Protein AF-A0A970L7I7-F1 (afdb_monomer_lite)

pLDDT: mean 80.82, std 13.02, range [44.62, 97.06]

Structure (mmCIF, N/CA/C/O backbone):
data_AF-A0A970L7I7-F1
#
_entry.id   AF-A0A970L7I7-F1
#
loop_
_atom_site.group_PDB
_atom_site.id
_atom_site.type_symbol
_atom_site.label_atom_id
_atom_site.label_alt_id
_atom_site.label_comp_id
_atom_site.label_asym_id
_atom_site.label_entity_id
_atom_site.label_seq_id
_atom_site.pdbx_PDB_ins_code
_atom_site.Cartn_x
_atom_site.Cartn_y
_atom_site.Cartn_z
_atom_site.occupancy
_atom_site.B_iso_or_equiv
_atom_site.auth_seq_id
_atom_site.auth_comp_id
_atom_site.auth_asym_id
_atom_site.auth_atom_id
_atom_site.pdbx_PDB_model_num
ATOM 1 N N . MET A 1 1 ? -18.885 9.207 -5.706 1.00 48.78 1 MET A N 1
ATOM 2 C CA . MET A 1 1 ? -17.898 10.133 -5.115 1.00 48.78 1 MET A CA 1
ATOM 3 C C . MET A 1 1 ? -16.700 10.122 -6.053 1.00 48.78 1 MET A C 1
ATOM 5 O O . MET A 1 1 ? -16.003 9.121 -6.080 1.00 48.78 1 MET A O 1
ATOM 9 N N . ASN A 1 2 ? -16.534 11.146 -6.893 1.00 53.34 2 ASN A N 1
ATOM 10 C CA . ASN A 1 2 ? -15.484 11.184 -7.921 1.00 53.34 2 ASN A CA 1
ATOM 11 C C . ASN A 1 2 ? -14.520 12.321 -7.572 1.00 53.34 2 ASN A C 1
ATOM 13 O O . ASN A 1 2 ? -14.654 13.426 -8.085 1.00 53.34 2 ASN A O 1
ATOM 17 N N . ALA A 1 3 ? -13.620 12.067 -6.622 1.00 80.88 3 ALA A N 1
ATOM 18 C CA . ALA A 1 3 ? -12.581 13.017 -6.242 1.00 80.88 3 ALA A CA 1
ATOM 19 C C . ALA A 1 3 ? -11.300 12.690 -7.015 1.00 80.88 3 ALA A C 1
ATOM 21 O O . ALA A 1 3 ? -10.780 11.575 -6.903 1.00 80.88 3 ALA A O 1
ATOM 22 N N . VAL A 1 4 ? -10.825 13.660 -7.795 1.00 85.56 4 VAL A N 1
ATOM 23 C CA . VAL A 1 4 ? -9.430 13.727 -8.237 1.00 85.56 4 VAL A CA 1
ATOM 24 C C . VAL A 1 4 ? -8.662 14.483 -7.159 1.00 85.56 4 VAL A C 1
ATOM 26 O O . VAL A 1 4 ? -9.127 15.519 -6.686 1.00 85.56 4 VAL A O 1
ATOM 29 N N . ILE A 1 5 ? -7.530 13.934 -6.738 1.00 86.38 5 ILE A N 1
ATOM 30 C CA . ILE A 1 5 ? -6.690 14.471 -5.671 1.00 86.38 5 ILE A CA 1
ATOM 31 C C . ILE A 1 5 ? -5.288 14.665 -6.236 1.00 86.38 5 ILE A C 1
ATOM 33 O O . ILE A 1 5 ? -4.671 13.706 -6.703 1.00 86.38 5 ILE A O 1
ATOM 37 N N . HIS A 1 6 ? -4.806 15.901 -6.153 1.00 84.50 6 HIS A N 1
ATOM 38 C CA . HIS A 1 6 ? -3.416 16.253 -6.408 1.00 84.50 6 HIS A CA 1
ATOM 39 C C . HIS A 1 6 ? -2.529 15.780 -5.248 1.00 84.50 6 HIS A C 1
ATOM 41 O O . HIS A 1 6 ? -2.885 15.929 -4.075 1.00 84.50 6 HIS A O 1
ATOM 47 N N . ILE A 1 7 ? -1.376 15.216 -5.585 1.00 76.94 7 ILE A N 1
ATOM 48 C CA . ILE A 1 7 ? -0.336 14.757 -4.675 1.00 76.94 7 ILE A CA 1
ATOM 49 C C . ILE A 1 7 ? 0.911 15.586 -4.969 1.00 76.94 7 ILE A C 1
ATOM 51 O O . ILE A 1 7 ? 1.558 15.406 -5.998 1.00 76.94 7 ILE A O 1
ATOM 55 N N . ASN A 1 8 ? 1.254 16.461 -4.028 1.00 78.19 8 ASN A N 1
ATOM 56 C CA . ASN A 1 8 ? 2.504 17.205 -4.064 1.00 78.19 8 ASN A CA 1
ATOM 57 C C . ASN A 1 8 ? 3.651 16.272 -3.663 1.00 78.19 8 ASN A C 1
ATOM 59 O O . ASN A 1 8 ? 3.701 15.790 -2.524 1.00 78.19 8 ASN A O 1
ATOM 63 N N . ILE A 1 9 ? 4.556 16.018 -4.599 1.00 71.56 9 ILE A N 1
ATOM 64 C CA . ILE A 1 9 ? 5.765 15.233 -4.383 1.00 71.56 9 ILE A CA 1
ATOM 65 C C . ILE A 1 9 ? 6.921 16.115 -4.836 1.00 71.56 9 ILE A C 1
ATOM 67 O O . ILE A 1 9 ? 6.997 16.444 -6.017 1.00 71.56 9 ILE A O 1
ATOM 71 N N . PRO A 1 10 ? 7.857 16.478 -3.941 1.00 68.00 10 PRO A N 1
ATOM 72 C CA . PRO A 1 10 ? 8.964 17.356 -4.295 1.00 68.00 10 PRO A CA 1
ATOM 73 C C . PRO A 1 10 ? 9.704 16.895 -5.562 1.00 68.00 10 PRO A C 1
ATOM 75 O O . PRO A 1 10 ? 10.455 15.920 -5.539 1.00 68.00 10 PRO A O 1
ATOM 78 N N . GLY A 1 11 ? 9.491 17.623 -6.661 1.00 64.81 11 GLY A N 1
ATOM 79 C CA . GLY A 1 11 ? 10.114 17.376 -7.962 1.00 64.81 11 GLY A CA 1
ATOM 80 C C . GLY A 1 11 ? 9.400 16.382 -8.888 1.00 64.81 11 GLY A C 1
ATOM 81 O O . GLY A 1 11 ? 9.915 16.167 -9.983 1.00 64.81 11 GLY A O 1
ATOM 82 N N . ASP A 1 12 ? 8.267 15.786 -8.495 1.00 67.50 12 ASP A N 1
ATOM 83 C CA . ASP A 1 12 ? 7.551 14.792 -9.316 1.00 67.50 12 ASP A CA 1
ATOM 84 C C . ASP A 1 12 ? 6.056 14.644 -8.930 1.00 67.50 12 ASP A C 1
ATOM 86 O O . ASP A 1 12 ? 5.596 13.566 -8.547 1.00 67.50 12 ASP A O 1
ATOM 90 N N . ASP A 1 13 ? 5.308 15.754 -8.970 1.00 77.00 13 ASP A N 1
ATOM 91 C CA . ASP A 1 13 ? 3.880 15.816 -8.617 1.00 77.00 13 ASP A CA 1
ATOM 92 C C . ASP A 1 13 ? 3.013 14.839 -9.433 1.00 77.00 13 ASP A C 1
ATOM 94 O O . ASP A 1 13 ? 3.315 14.485 -10.579 1.00 77.00 13 ASP A O 1
ATOM 98 N N . GLY A 1 14 ? 1.882 14.420 -8.862 1.00 80.69 14 GLY A N 1
ATOM 99 C CA . GLY A 1 14 ? 0.944 13.558 -9.571 1.00 80.69 14 GLY A CA 1
ATOM 100 C C . GLY A 1 14 ? -0.487 13.644 -9.078 1.00 80.69 14 GLY A C 1
ATOM 101 O O . GLY A 1 14 ? -0.791 14.175 -8.019 1.00 80.69 14 GLY A O 1
ATOM 102 N N . SER A 1 15 ? -1.387 13.038 -9.842 1.00 86.69 15 SER A N 1
ATOM 103 C CA . SER A 1 15 ? -2.812 13.009 -9.529 1.00 86.69 15 SER A CA 1
ATOM 104 C C . SER A 1 15 ? -3.307 11.578 -9.337 1.00 86.69 15 SER A C 1
ATOM 106 O O . SER A 1 15 ? -2.907 10.651 -10.049 1.00 86.69 15 SER A O 1
ATOM 108 N N . VAL A 1 16 ? -4.233 11.389 -8.397 1.00 88.69 16 VAL A N 1
ATOM 109 C CA . VAL A 1 16 ? -4.976 10.134 -8.221 1.00 88.69 16 VAL A CA 1
ATOM 110 C C . VAL A 1 16 ? -6.476 10.368 -8.261 1.00 88.69 16 VAL A C 1
ATOM 112 O O . VAL A 1 16 ? -6.973 11.426 -7.889 1.00 88.69 16 VAL A O 1
ATOM 115 N N . ILE A 1 17 ? -7.217 9.341 -8.659 1.00 91.38 17 ILE A N 1
ATOM 116 C CA . ILE A 1 17 ? -8.675 9.295 -8.546 1.00 91.38 17 ILE A CA 1
ATOM 117 C C . ILE A 1 17 ? -9.100 8.164 -7.614 1.00 91.38 17 ILE A C 1
ATOM 119 O O . ILE A 1 17 ? -8.490 7.089 -7.606 1.00 91.38 17 ILE A O 1
ATOM 123 N N . VAL A 1 18 ? -10.187 8.366 -6.866 1.00 92.94 18 VAL A N 1
ATOM 124 C CA . VAL A 1 18 ? -10.888 7.262 -6.192 1.00 92.94 18 VAL A CA 1
ATOM 125 C C . VAL A 1 18 ? -11.599 6.413 -7.248 1.00 92.94 18 VAL A C 1
ATOM 127 O O . VAL A 1 18 ? -12.734 6.669 -7.633 1.00 92.94 18 VAL A O 1
ATOM 130 N N . SER A 1 19 ? -10.895 5.399 -7.734 1.00 92.94 19 SER A N 1
ATOM 131 C CA . SER A 1 19 ? -11.356 4.468 -8.773 1.00 92.94 19 SER A CA 1
ATOM 132 C C . SER A 1 19 ? -12.299 3.374 -8.269 1.00 92.94 19 SER A C 1
ATOM 134 O O . SER A 1 19 ? -12.961 2.712 -9.061 1.00 92.94 19 SER A O 1
ATOM 136 N N . GLY A 1 20 ? -12.365 3.163 -6.955 1.00 93.00 20 GLY A N 1
ATOM 137 C CA . GLY A 1 20 ? -13.221 2.150 -6.359 1.00 93.00 20 GLY A CA 1
ATOM 138 C C . GLY A 1 20 ? -13.336 2.332 -4.857 1.00 93.00 20 GLY A C 1
ATOM 139 O O . GLY A 1 20 ? -12.448 2.890 -4.215 1.00 93.00 20 GLY A O 1
ATOM 140 N N . HIS A 1 21 ? -14.444 1.872 -4.296 1.00 93.69 21 HIS A N 1
ATOM 141 C CA . HIS A 1 21 ? -14.650 1.830 -2.858 1.00 93.69 21 HIS A CA 1
ATOM 142 C C . HIS A 1 21 ? -15.682 0.761 -2.514 1.00 93.69 21 HIS A C 1
ATOM 144 O O . HIS A 1 21 ? -16.526 0.404 -3.334 1.00 93.69 21 HIS A O 1
ATOM 150 N N . GLN A 1 22 ? -15.621 0.275 -1.284 1.00 94.62 22 GLN A N 1
ATOM 151 C CA . GLN A 1 22 ? -16.647 -0.573 -0.699 1.00 94.62 22 GLN A CA 1
ATOM 152 C C . GLN A 1 22 ? -16.878 -0.111 0.728 1.00 94.62 22 GLN A C 1
ATOM 154 O O . GLN A 1 22 ? -15.923 0.184 1.448 1.00 94.62 22 GLN A O 1
ATOM 159 N N . PHE A 1 23 ? -18.140 -0.105 1.136 1.00 94.19 23 PHE A N 1
ATOM 160 C CA . PHE A 1 23 ? -18.526 0.155 2.509 1.00 94.19 23 PHE A CA 1
ATOM 161 C C . PHE A 1 23 ? -19.414 -0.977 3.011 1.00 94.19 23 PHE A C 1
ATOM 163 O O . PHE A 1 23 ? -20.417 -1.316 2.385 1.00 94.19 23 PHE A O 1
ATOM 170 N N . SER A 1 24 ? -19.038 -1.573 4.136 1.00 94.06 24 SER A N 1
ATOM 171 C CA . SER A 1 24 ? -19.870 -2.530 4.861 1.00 94.06 24 SER A CA 1
ATOM 172 C C . SER A 1 24 ? -19.592 -2.425 6.362 1.00 94.06 24 SER A C 1
ATOM 174 O O . SER A 1 24 ? -18.521 -1.944 6.739 1.00 94.06 24 SER A O 1
ATOM 176 N N . PRO A 1 25 ? -20.496 -2.911 7.234 1.00 91.62 25 PRO A N 1
ATOM 177 C CA . PRO A 1 25 ? -20.306 -2.821 8.684 1.00 91.62 25 PRO A CA 1
ATOM 178 C C . PRO A 1 25 ? -19.005 -3.453 9.202 1.00 91.62 25 PRO A C 1
ATOM 180 O O . PRO A 1 25 ? -18.480 -3.017 10.223 1.00 91.62 25 PRO A O 1
ATOM 183 N N . ASN A 1 26 ? -18.482 -4.469 8.505 1.00 94.06 26 ASN A N 1
ATOM 184 C CA . ASN A 1 26 ? -17.305 -5.226 8.943 1.00 94.06 26 ASN A CA 1
ATOM 185 C C . ASN A 1 26 ? -16.060 -4.994 8.078 1.00 94.06 26 ASN A C 1
ATOM 187 O O . ASN A 1 26 ? -14.965 -5.384 8.476 1.00 94.06 26 ASN A O 1
ATOM 191 N N . ALA A 1 27 ? -16.203 -4.385 6.901 1.00 96.50 27 ALA A N 1
ATOM 192 C CA . ALA A 1 27 ? -15.087 -4.143 5.997 1.00 96.50 27 ALA A CA 1
ATOM 193 C C . ALA A 1 27 ? -15.361 -2.957 5.070 1.00 96.50 27 ALA A C 1
ATOM 195 O O . ALA A 1 27 ? -16.358 -2.941 4.342 1.00 96.50 27 ALA A O 1
ATOM 196 N N . SER A 1 28 ? -14.426 -2.015 5.037 1.00 97.06 28 SER A N 1
ATOM 197 C CA . SER A 1 28 ? -14.485 -0.845 4.163 1.00 97.06 28 SER A CA 1
ATOM 198 C C . SER A 1 28 ? -13.136 -0.616 3.502 1.00 97.06 28 SER A C 1
ATOM 200 O O . SER A 1 28 ? -12.094 -0.894 4.098 1.00 97.06 28 SER A O 1
ATOM 202 N N . HIS A 1 29 ? -13.137 -0.147 2.257 1.00 96.31 29 HIS A N 1
ATOM 203 C CA . HIS A 1 29 ? -11.903 0.194 1.558 1.00 96.31 29 HIS A CA 1
ATOM 204 C C . HIS A 1 29 ? -12.105 1.230 0.452 1.00 96.31 29 HIS A C 1
ATOM 206 O O . HIS A 1 29 ? -13.204 1.382 -0.079 1.00 96.31 29 HIS A O 1
ATOM 212 N N . TRP A 1 30 ? -11.001 1.863 0.057 1.00 94.88 30 TRP A N 1
ATOM 213 C CA . TRP A 1 30 ? -10.888 2.793 -1.066 1.00 94.88 30 TRP A CA 1
ATOM 214 C C . TRP A 1 30 ? -9.712 2.395 -1.945 1.00 94.88 30 TRP A C 1
ATOM 216 O O . TRP A 1 30 ? -8.688 1.947 -1.435 1.00 94.88 30 TRP A O 1
ATOM 226 N N . ILE A 1 31 ? -9.860 2.556 -3.257 1.00 94.12 31 ILE A N 1
ATOM 227 C CA . ILE A 1 31 ? -8.818 2.303 -4.249 1.00 94.12 31 ILE A CA 1
ATOM 228 C C . ILE A 1 31 ? -8.503 3.610 -4.961 1.00 94.12 31 ILE A C 1
ATOM 230 O O . ILE A 1 31 ? -9.332 4.143 -5.704 1.00 94.12 31 ILE A O 1
ATOM 234 N N . PHE A 1 32 ? -7.279 4.081 -4.768 1.00 91.81 32 PHE A N 1
ATOM 235 C CA . PHE A 1 32 ? -6.715 5.226 -5.461 1.00 91.81 32 PHE A CA 1
ATOM 236 C C . PHE A 1 32 ? -5.920 4.735 -6.666 1.00 91.81 32 PHE A C 1
ATOM 238 O O . PHE A 1 32 ? -5.082 3.840 -6.540 1.00 91.81 32 PHE A O 1
ATOM 245 N N . THR A 1 33 ? -6.195 5.315 -7.828 1.00 90.75 33 THR A N 1
ATOM 246 C CA . THR A 1 33 ? -5.500 5.014 -9.082 1.00 90.75 33 THR A CA 1
ATOM 247 C C . THR A 1 33 ? -4.793 6.260 -9.564 1.00 90.75 33 THR A C 1
ATOM 249 O O . THR A 1 33 ? -5.422 7.311 -9.650 1.00 90.75 33 THR A O 1
ATOM 252 N N . THR A 1 34 ? -3.506 6.142 -9.882 1.00 87.25 34 THR A N 1
ATOM 253 C CA . THR A 1 34 ? -2.751 7.224 -10.528 1.00 87.25 34 THR A CA 1
ATOM 254 C C . THR A 1 34 ? -3.352 7.538 -11.891 1.00 87.25 34 THR A C 1
ATOM 256 O O . THR A 1 34 ? -3.544 6.626 -12.696 1.00 87.25 34 THR A O 1
ATOM 259 N N . ILE A 1 35 ? -3.619 8.811 -12.157 1.00 85.75 35 ILE A N 1
ATOM 260 C CA . ILE A 1 35 ? -4.058 9.294 -13.465 1.00 85.75 35 ILE A CA 1
ATOM 261 C C . ILE A 1 35 ? -2.987 10.203 -14.051 1.00 85.75 35 ILE A C 1
ATOM 263 O O . ILE A 1 35 ? -2.279 10.897 -13.326 1.00 85.75 35 ILE A O 1
ATOM 267 N N . GLN A 1 36 ? -2.887 10.201 -15.374 1.00 79.69 36 GLN A N 1
ATOM 268 C CA . GLN A 1 36 ? -2.077 11.170 -16.091 1.00 79.69 36 GLN A CA 1
ATOM 269 C C . GLN A 1 36 ? -2.971 12.342 -16.481 1.00 79.69 36 GLN A C 1
ATOM 271 O O . GLN A 1 36 ? -4.015 12.144 -17.106 1.00 79.69 36 GLN A O 1
ATOM 276 N N . VAL A 1 37 ? -2.570 13.553 -16.114 1.00 75.25 37 VAL A N 1
ATOM 277 C CA . VAL A 1 37 ? -3.230 14.773 -16.585 1.00 75.25 37 VAL A CA 1
ATOM 278 C C . VAL A 1 37 ? -2.502 15.286 -17.840 1.00 75.25 37 VAL A C 1
ATOM 280 O O . VAL A 1 37 ? -1.353 14.910 -18.080 1.00 75.25 37 VAL A O 1
ATOM 283 N N . PRO A 1 38 ? -3.141 16.107 -18.691 1.00 69.19 38 PRO A N 1
ATOM 284 C CA . PRO A 1 38 ? -2.620 16.428 -20.024 1.00 69.19 38 PRO A CA 1
ATOM 285 C C . PRO A 1 38 ? -1.413 17.390 -20.051 1.00 69.19 38 PRO A C 1
ATOM 287 O O . PRO A 1 38 ? -1.037 17.853 -21.128 1.00 69.19 38 PRO A O 1
ATOM 290 N N . PHE A 1 39 ? -0.785 17.702 -18.913 1.00 62.31 39 PHE A N 1
ATOM 291 C CA . PHE A 1 39 ? 0.392 18.569 -18.877 1.00 62.31 39 PHE A CA 1
ATOM 292 C C . PHE A 1 39 ? 1.661 17.777 -19.228 1.00 62.31 39 PHE A C 1
ATOM 294 O O . PHE A 1 39 ? 2.100 16.884 -18.511 1.00 62.3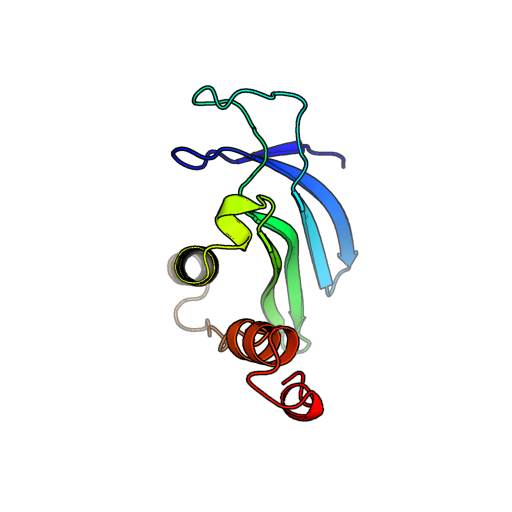1 39 PHE A O 1
ATOM 301 N N . ILE A 1 40 ? 2.231 18.103 -20.391 1.00 54.56 40 ILE A N 1
ATOM 302 C CA . ILE A 1 40 ? 3.388 17.424 -21.002 1.00 54.56 40 ILE A CA 1
ATOM 303 C C . ILE A 1 40 ? 4.739 17.936 -20.475 1.00 54.56 40 ILE A C 1
ATOM 305 O O . ILE A 1 40 ? 5.761 17.283 -20.673 1.00 54.56 40 ILE A O 1
ATOM 309 N N . VAL A 1 41 ? 4.761 19.086 -19.796 1.00 56.34 41 VAL A N 1
ATOM 310 C CA . VAL A 1 41 ? 5.992 19.719 -19.310 1.00 56.34 41 VAL A CA 1
ATOM 311 C C . VAL A 1 41 ? 5.939 19.785 -17.791 1.00 56.34 41 VAL A C 1
ATOM 313 O O . VAL A 1 41 ? 5.020 20.388 -17.241 1.00 56.34 41 VAL A O 1
ATOM 316 N N . ALA A 1 42 ? 6.919 19.168 -17.127 1.00 53.75 42 ALA A N 1
ATOM 317 C CA . ALA A 1 42 ? 7.097 19.225 -15.681 1.00 53.75 42 ALA A CA 1
ATOM 318 C C . ALA A 1 42 ? 7.488 20.652 -15.260 1.00 53.75 42 ALA A C 1
ATOM 320 O O . ALA A 1 42 ? 8.657 20.969 -15.050 1.00 53.75 42 ALA A O 1
ATOM 321 N N . THR A 1 43 ? 6.515 21.554 -15.196 1.00 55.09 43 THR A N 1
ATOM 322 C CA . THR A 1 43 ? 6.647 22.771 -14.398 1.00 55.09 43 THR A CA 1
ATOM 323 C C . THR A 1 43 ? 6.453 22.379 -12.940 1.00 55.09 43 THR A C 1
ATOM 325 O O . THR A 1 43 ? 5.563 21.589 -12.637 1.00 55.09 43 THR A O 1
ATOM 328 N N . THR A 1 44 ? 7.263 22.910 -12.029 1.00 54.62 44 THR A N 1
ATOM 329 C CA . THR A 1 44 ? 7.052 22.748 -10.583 1.00 54.62 44 THR A CA 1
ATOM 330 C C . THR A 1 44 ? 5.604 23.101 -10.224 1.00 54.62 44 THR A C 1
ATOM 332 O O . THR A 1 44 ? 5.157 24.206 -10.532 1.00 54.62 44 THR A O 1
ATOM 335 N N . GLY A 1 45 ? 4.864 22.173 -9.608 1.00 58.03 45 GLY A N 1
ATOM 336 C CA . GLY A 1 45 ? 3.439 22.342 -9.305 1.00 58.03 45 GLY A CA 1
ATOM 337 C C . GLY A 1 45 ? 2.464 21.817 -10.369 1.00 58.03 45 GLY A C 1
ATOM 338 O O . GLY A 1 45 ? 1.258 21.987 -10.198 1.00 58.03 45 GLY A O 1
ATOM 339 N N . ALA A 1 46 ? 2.940 21.232 -11.476 1.00 63.56 46 ALA A N 1
ATOM 340 C CA . ALA A 1 46 ? 2.087 20.568 -12.461 1.00 63.56 46 ALA A CA 1
ATOM 341 C C . ALA A 1 46 ? 2.183 19.047 -12.339 1.00 63.56 46 ALA A C 1
ATOM 343 O O . ALA A 1 46 ? 3.274 18.479 -12.351 1.00 63.56 46 ALA A O 1
ATOM 344 N N . ASP A 1 47 ? 1.022 18.396 -12.315 1.00 68.31 47 ASP A N 1
ATOM 345 C CA . ASP A 1 47 ? 0.919 16.943 -12.375 1.00 68.31 47 ASP A CA 1
ATOM 346 C C . ASP A 1 47 ? 1.382 16.469 -13.763 1.00 68.31 47 ASP A C 1
ATOM 348 O O . ASP A 1 47 ? 0.742 16.734 -14.780 1.00 68.31 47 ASP A O 1
ATOM 352 N N . GLY A 1 48 ? 2.537 15.816 -13.824 1.00 66.69 48 GLY A N 1
ATOM 353 C CA . GLY A 1 48 ? 3.085 15.235 -15.048 1.00 66.69 48 GLY A CA 1
ATOM 354 C C . GLY A 1 48 ? 2.843 13.724 -15.127 1.00 66.69 48 GLY A C 1
ATOM 355 O O . GLY A 1 48 ? 2.034 13.159 -14.382 1.00 66.69 48 GLY A O 1
ATOM 356 N N . PRO A 1 49 ? 3.551 13.015 -16.023 1.00 66.12 49 PRO A N 1
ATOM 357 C CA . PRO A 1 49 ? 3.647 11.561 -15.973 1.00 66.12 49 PRO A CA 1
ATOM 358 C C . PRO A 1 49 ? 4.367 11.123 -14.687 1.00 66.12 49 PRO A C 1
ATOM 360 O O . PRO A 1 49 ? 5.589 11.198 -14.596 1.00 66.12 49 PRO A O 1
ATOM 363 N N . HIS A 1 50 ? 3.604 10.650 -13.702 1.00 67.31 50 HIS A N 1
ATOM 364 C CA . HIS A 1 50 ? 4.151 10.216 -12.418 1.00 67.31 50 HIS A CA 1
ATOM 365 C C . HIS A 1 50 ? 5.121 9.022 -12.595 1.00 67.31 50 HIS A C 1
ATOM 367 O O . HIS A 1 50 ? 4.828 8.094 -13.359 1.00 67.31 50 HIS A O 1
ATOM 373 N N . PRO A 1 51 ? 6.252 8.973 -11.865 1.00 61.97 51 PRO A N 1
ATOM 374 C CA . PRO A 1 51 ? 7.323 7.992 -12.057 1.00 61.97 51 PRO A CA 1
ATOM 375 C C . PRO A 1 51 ? 6.876 6.571 -11.729 1.00 61.97 51 PRO A C 1
ATOM 377 O O . PRO A 1 51 ? 7.411 5.611 -12.286 1.00 61.97 51 PRO A O 1
ATOM 380 N N . VAL A 1 52 ? 5.891 6.444 -10.832 1.00 69.69 52 VAL A N 1
ATOM 381 C CA . VAL A 1 52 ? 5.319 5.172 -10.390 1.00 69.69 52 VAL A CA 1
ATOM 382 C C . VAL A 1 52 ? 3.793 5.195 -10.461 1.00 69.69 52 VAL A C 1
ATOM 384 O O . VAL A 1 52 ? 3.142 5.874 -9.667 1.00 69.69 52 VAL A O 1
ATOM 387 N N . SER A 1 53 ? 3.198 4.420 -11.356 1.00 78.44 53 SER A N 1
ATOM 388 C CA . SER A 1 53 ? 1.750 4.251 -11.456 1.00 78.44 53 SER A CA 1
ATOM 389 C C . SER A 1 53 ? 1.244 2.981 -10.798 1.00 78.44 53 SER A C 1
ATOM 391 O O . SER A 1 53 ? 1.996 2.053 -10.505 1.00 78.44 53 SER A O 1
ATOM 393 N N . GLY A 1 54 ? -0.064 2.940 -10.560 1.00 84.06 54 GLY A N 1
ATOM 394 C CA . GLY A 1 54 ? -0.732 1.740 -10.090 1.00 84.06 54 GLY A CA 1
ATOM 395 C C . GLY A 1 54 ? -1.987 2.007 -9.277 1.00 84.06 54 GLY A C 1
ATOM 396 O O . GLY A 1 54 ? -2.530 3.115 -9.251 1.00 84.06 54 GLY A O 1
ATOM 397 N N . HIS A 1 55 ? -2.433 0.947 -8.608 1.00 89.94 55 HIS A N 1
ATOM 398 C CA . HIS A 1 55 ? -3.637 0.933 -7.787 1.00 89.94 55 HIS A CA 1
ATOM 399 C C . HIS A 1 55 ? -3.255 0.702 -6.333 1.00 89.94 55 HIS A C 1
ATOM 401 O O . HIS A 1 55 ? -2.581 -0.277 -6.007 1.00 89.94 55 HIS A O 1
ATOM 407 N N . ARG A 1 56 ? -3.716 1.590 -5.456 1.00 91.38 56 ARG A N 1
ATOM 408 C CA . ARG A 1 56 ? -3.434 1.562 -4.022 1.00 91.38 56 ARG A CA 1
ATOM 409 C C . ARG A 1 56 ? -4.740 1.466 -3.253 1.00 91.38 56 ARG A C 1
ATOM 411 O O . ARG A 1 56 ? -5.574 2.363 -3.315 1.00 91.38 56 ARG A O 1
ATOM 418 N N . LYS A 1 57 ? -4.926 0.351 -2.554 1.00 94.12 57 LYS A N 1
ATOM 419 C CA . LYS A 1 57 ? -6.061 0.072 -1.682 1.00 94.12 57 LYS A CA 1
ATOM 420 C C . LYS A 1 57 ? -5.707 0.418 -0.241 1.00 94.12 57 LYS A C 1
ATOM 422 O O . LYS A 1 57 ? -4.719 -0.084 0.287 1.00 94.12 57 LYS A O 1
ATOM 427 N N . PHE A 1 58 ? -6.568 1.200 0.392 1.00 94.69 58 PHE A N 1
ATOM 428 C CA . PHE A 1 58 ? -6.552 1.483 1.824 1.00 94.69 58 PHE A CA 1
ATOM 429 C C . PHE A 1 58 ? -7.820 0.891 2.415 1.00 94.69 58 PHE A C 1
ATOM 431 O O . PHE A 1 58 ? -8.905 1.141 1.886 1.00 94.69 58 PHE A O 1
ATOM 438 N N . GLY A 1 59 ? -7.701 0.084 3.463 1.00 95.56 59 GLY A N 1
ATOM 439 C CA . GLY A 1 59 ? -8.849 -0.620 4.011 1.00 95.56 59 GLY A CA 1
ATOM 440 C C . GLY A 1 59 ? -8.815 -0.807 5.515 1.00 95.56 59 GLY A C 1
ATOM 441 O O . GLY A 1 59 ? -7.782 -0.693 6.169 1.00 95.56 59 GLY A O 1
ATOM 442 N N . LEU A 1 60 ? -9.999 -1.104 6.035 1.00 95.50 60 LEU A N 1
ATOM 443 C CA . LEU A 1 60 ? -10.299 -1.340 7.435 1.00 95.50 60 LEU A CA 1
ATOM 444 C C . LEU A 1 60 ? -11.183 -2.584 7.531 1.00 95.50 60 LEU A C 1
ATOM 446 O O . LEU A 1 60 ? -12.178 -2.691 6.811 1.00 95.50 60 LEU A O 1
ATOM 450 N N . ILE A 1 61 ? -10.838 -3.498 8.430 1.00 96.94 61 ILE A N 1
ATOM 451 C CA . ILE A 1 61 ? -11.626 -4.684 8.772 1.00 96.94 61 ILE A CA 1
ATOM 452 C C . ILE A 1 61 ? -11.924 -4.633 10.264 1.00 96.94 61 ILE A C 1
ATOM 454 O O . ILE A 1 61 ? -11.020 -4.402 11.065 1.00 96.94 61 ILE A O 1
ATOM 458 N N . ARG A 1 62 ? -13.182 -4.858 10.639 1.00 95.56 62 ARG A N 1
ATOM 459 C CA . ARG A 1 62 ? -13.583 -5.092 12.025 1.00 95.56 62 ARG A CA 1
ATOM 460 C C . ARG A 1 62 ? -13.569 -6.593 12.280 1.00 95.56 62 ARG A C 1
ATOM 462 O O . ARG A 1 62 ? -14.317 -7.341 11.654 1.00 95.56 62 ARG A O 1
ATOM 469 N N . ASN A 1 63 ? -12.714 -7.025 13.192 1.00 95.00 63 ASN A N 1
ATOM 470 C CA . ASN A 1 63 ? -12.562 -8.426 13.548 1.00 95.00 63 ASN A CA 1
ATOM 471 C C . ASN A 1 63 ? -13.662 -8.854 14.529 1.00 95.00 63 ASN A C 1
ATOM 473 O O . ASN A 1 63 ? -14.224 -8.040 15.265 1.00 95.00 63 ASN A O 1
ATOM 477 N N . SER A 1 64 ? -13.950 -10.154 14.576 1.00 94.75 64 SER A N 1
ATOM 478 C CA . SER A 1 64 ? -14.986 -10.724 15.450 1.00 94.75 64 SER A CA 1
ATOM 479 C C . SER A 1 64 ? -14.718 -10.500 16.943 1.00 94.75 64 SER A C 1
ATOM 481 O O . SER A 1 64 ? -15.658 -10.381 17.721 1.00 94.75 64 SER A O 1
ATOM 483 N N . ASN A 1 65 ? -13.448 -10.383 17.340 1.00 91.88 65 ASN A N 1
ATOM 484 C CA . ASN A 1 65 ? -13.028 -10.070 18.709 1.00 91.88 65 ASN A CA 1
ATOM 485 C C . ASN A 1 65 ? -13.113 -8.569 19.062 1.00 91.88 65 ASN A C 1
ATOM 487 O O . ASN A 1 65 ? -12.615 -8.159 20.107 1.00 91.88 65 ASN A O 1
ATOM 491 N N . GLY A 1 66 ? -13.686 -7.738 18.186 1.00 89.00 66 GLY A N 1
ATOM 492 C CA . GLY A 1 66 ? -13.830 -6.297 18.394 1.00 89.00 66 GLY A CA 1
ATOM 493 C C . GLY A 1 66 ? -12.593 -5.462 18.046 1.00 89.00 66 GLY A C 1
ATOM 494 O O . GLY A 1 66 ? -12.687 -4.237 18.070 1.00 89.00 66 GLY A O 1
ATOM 495 N N . SER A 1 67 ? -11.466 -6.088 17.688 1.00 90.62 67 SER A N 1
ATOM 496 C CA . SER A 1 67 ? -10.285 -5.379 17.175 1.00 90.62 67 SER A CA 1
ATOM 497 C C . SER A 1 67 ? -10.488 -4.904 15.733 1.00 90.62 67 SER A C 1
ATOM 499 O O . SER A 1 67 ? -11.409 -5.340 15.038 1.00 90.62 67 SER A O 1
ATOM 501 N N . TYR A 1 68 ? -9.600 -4.028 15.265 1.00 91.81 68 TYR A N 1
ATOM 502 C CA . TYR A 1 68 ? -9.593 -3.552 13.886 1.00 91.81 68 TYR A CA 1
ATOM 503 C C . TYR A 1 68 ? -8.268 -3.877 13.203 1.00 91.81 68 TYR A C 1
ATOM 505 O O . TYR A 1 68 ? -7.201 -3.743 13.798 1.00 91.81 68 TYR A O 1
ATOM 513 N N . THR A 1 69 ? -8.337 -4.245 11.928 1.00 93.88 69 THR A N 1
ATOM 514 C CA . THR A 1 69 ? -7.177 -4.362 11.046 1.00 93.88 69 THR A CA 1
ATOM 515 C C . THR A 1 69 ? -7.234 -3.248 10.017 1.00 93.88 69 THR A C 1
ATOM 517 O O . THR A 1 69 ? -8.127 -3.224 9.170 1.00 93.88 69 THR A O 1
ATOM 520 N N . ILE A 1 70 ? -6.270 -2.332 10.083 1.00 94.00 70 ILE A N 1
ATOM 521 C CA . ILE A 1 70 ? -6.053 -1.316 9.054 1.00 94.00 70 ILE A CA 1
ATOM 522 C C . ILE A 1 70 ? -4.951 -1.831 8.143 1.00 94.00 70 ILE A C 1
ATOM 524 O O . ILE A 1 70 ? -3.921 -2.301 8.622 1.00 94.00 70 ILE A O 1
ATOM 528 N N . TYR A 1 71 ? -5.173 -1.781 6.836 1.00 93.75 71 TYR A N 1
ATOM 529 C CA . TYR A 1 71 ? -4.221 -2.311 5.875 1.00 93.75 71 TYR A CA 1
ATOM 530 C C . TYR A 1 71 ? -4.093 -1.416 4.656 1.00 93.75 71 TYR A C 1
ATOM 532 O O . TYR A 1 71 ? -5.033 -0.740 4.224 1.00 93.75 71 TYR A O 1
ATOM 540 N N . THR A 1 72 ? -2.913 -1.488 4.061 1.00 93.62 72 THR A N 1
ATOM 541 C CA . THR A 1 72 ? -2.652 -0.984 2.727 1.00 93.62 72 THR A CA 1
ATOM 542 C C . THR A 1 72 ? -2.244 -2.132 1.820 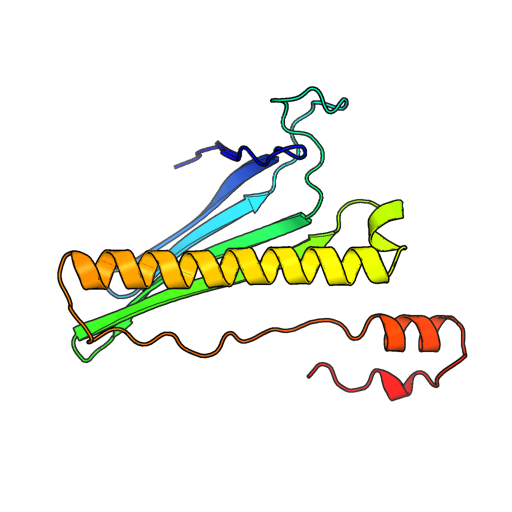1.00 93.62 72 THR A C 1
ATOM 544 O O . THR A 1 72 ? -1.633 -3.111 2.245 1.00 93.62 72 THR A O 1
ATOM 547 N N . ARG A 1 73 ? -2.623 -2.040 0.550 1.00 92.56 73 ARG A N 1
ATOM 548 C CA . ARG A 1 73 ? -2.185 -2.964 -0.494 1.00 92.56 73 ARG A CA 1
ATOM 549 C C . ARG A 1 73 ? -2.008 -2.178 -1.775 1.00 92.56 73 ARG A C 1
ATOM 551 O O . ARG A 1 73 ? -2.902 -1.429 -2.150 1.00 92.56 73 ARG A O 1
ATOM 558 N N . GLY A 1 74 ? -0.909 -2.382 -2.479 1.00 88.88 74 GLY A N 1
ATOM 559 C CA . GLY A 1 74 ? -0.676 -1.700 -3.742 1.00 88.88 74 GLY A CA 1
ATOM 560 C C . GLY A 1 74 ? 0.157 -2.524 -4.700 1.00 88.88 74 GLY A C 1
ATOM 561 O O . GLY A 1 74 ? 0.814 -3.486 -4.304 1.00 88.88 74 GLY A O 1
ATOM 562 N N . VAL A 1 75 ? 0.094 -2.135 -5.966 1.00 83.31 75 VAL A N 1
ATOM 563 C CA . VAL A 1 75 ? 1.039 -2.560 -6.997 1.00 83.31 75 VAL A CA 1
ATOM 564 C C . VAL A 1 75 ? 1.611 -1.295 -7.607 1.00 83.31 75 VAL A C 1
ATOM 566 O O . VAL A 1 75 ? 0.848 -0.428 -8.026 1.00 83.31 75 VAL A O 1
ATOM 569 N N . ASP A 1 76 ? 2.935 -1.219 -7.647 1.00 79.19 76 ASP A N 1
ATOM 570 C CA . ASP A 1 76 ? 3.698 -0.085 -8.153 1.00 79.19 76 ASP A CA 1
ATOM 571 C C . ASP A 1 76 ? 4.359 -0.473 -9.486 1.00 79.19 76 ASP A C 1
ATOM 573 O O . ASP A 1 76 ? 5.001 -1.522 -9.590 1.00 79.19 76 ASP A O 1
ATOM 577 N N . ARG A 1 77 ? 4.195 0.353 -10.524 1.00 77.56 77 ARG A N 1
ATOM 578 C CA . ARG A 1 77 ? 4.795 0.178 -11.856 1.00 77.56 77 ARG A CA 1
ATOM 579 C C . ARG A 1 77 ? 5.571 1.427 -12.235 1.00 77.56 77 ARG A C 1
ATOM 581 O O . ARG A 1 77 ? 5.025 2.517 -12.179 1.00 77.56 77 ARG A O 1
ATOM 588 N N . VAL A 1 78 ? 6.818 1.278 -12.665 1.00 73.69 78 VAL A N 1
ATOM 589 C CA . VAL A 1 78 ? 7.596 2.411 -13.189 1.00 73.69 78 VAL A CA 1
ATOM 590 C C . VAL A 1 78 ? 7.105 2.742 -14.602 1.00 73.69 78 VAL A C 1
ATOM 592 O O . VAL A 1 78 ? 7.003 1.836 -15.429 1.00 73.69 78 VAL A O 1
ATOM 595 N N . GLN A 1 79 ? 6.759 4.007 -14.864 1.00 65.12 79 GLN A N 1
ATOM 596 C CA . GLN A 1 79 ? 6.068 4.413 -16.101 1.00 65.12 79 GLN A CA 1
ATOM 597 C C . GLN A 1 79 ? 7.002 4.901 -17.229 1.00 65.12 79 GLN A C 1
ATOM 599 O O . GLN A 1 79 ? 6.574 4.964 -18.378 1.00 65.12 79 GLN A O 1
ATOM 604 N N . ASP A 1 80 ? 8.275 5.197 -16.946 1.00 65.31 80 ASP A N 1
ATOM 605 C CA . ASP A 1 80 ? 9.232 5.703 -17.944 1.00 65.31 80 ASP A CA 1
ATOM 606 C C . ASP A 1 80 ? 10.175 4.607 -18.468 1.00 65.31 80 ASP A C 1
ATOM 608 O O . ASP A 1 80 ? 10.784 3.875 -17.691 1.00 65.31 80 ASP A O 1
ATOM 612 N N . GLY A 1 81 ? 10.336 4.542 -19.793 1.00 56.91 81 GLY A N 1
ATOM 613 C CA . GLY A 1 81 ? 11.252 3.642 -20.484 1.00 56.91 81 GLY A CA 1
ATOM 614 C C . GLY A 1 81 ? 12.705 3.819 -20.042 1.00 56.91 81 GLY A C 1
ATOM 615 O O . GLY A 1 81 ? 13.345 2.826 -19.729 1.00 56.91 81 GLY A O 1
ATOM 616 N N . LEU A 1 82 ? 13.253 5.030 -19.914 1.00 56.06 82 LEU A N 1
ATOM 617 C CA . LEU A 1 82 ? 14.670 5.143 -19.536 1.00 56.06 82 LEU A CA 1
ATOM 618 C C . LEU A 1 82 ? 14.895 4.765 -18.059 1.00 56.06 82 LEU A C 1
ATOM 620 O O . LEU A 1 82 ? 15.795 3.982 -17.752 1.00 56.06 82 LEU A O 1
ATOM 624 N N . ARG A 1 83 ? 14.031 5.234 -17.147 1.00 58.06 83 ARG A N 1
ATOM 625 C CA . ARG A 1 83 ? 14.077 4.878 -15.713 1.00 58.06 83 ARG A CA 1
ATOM 626 C C . ARG A 1 83 ? 13.761 3.402 -15.436 1.00 58.06 83 ARG A C 1
ATOM 628 O O . ARG A 1 83 ? 14.333 2.838 -14.508 1.00 58.06 83 ARG A O 1
ATOM 635 N N . ALA A 1 84 ? 12.902 2.760 -16.232 1.00 57.56 84 ALA A N 1
ATOM 636 C CA . ALA A 1 84 ? 12.587 1.334 -16.101 1.00 57.56 84 ALA A CA 1
ATOM 637 C C . ALA A 1 84 ? 13.719 0.416 -16.590 1.00 57.56 84 ALA A C 1
ATOM 639 O O . ALA A 1 84 ? 13.800 -0.725 -16.148 1.00 57.56 84 ALA A O 1
ATOM 640 N N . HIS A 1 85 ? 14.595 0.894 -17.483 1.00 56.41 85 HIS A N 1
ATOM 641 C CA . HIS A 1 85 ? 15.690 0.088 -18.041 1.00 56.41 85 HIS A CA 1
ATOM 642 C C . HIS A 1 85 ? 17.017 0.251 -17.278 1.00 56.41 85 HIS A C 1
ATOM 644 O O . HIS A 1 85 ? 17.940 -0.548 -17.467 1.00 56.41 85 HIS A O 1
ATOM 650 N N . ILE A 1 86 ? 17.119 1.236 -16.377 1.00 61.31 86 ILE A N 1
ATOM 651 C CA . ILE A 1 86 ? 18.257 1.382 -15.463 1.00 61.31 86 ILE A CA 1
ATOM 652 C C . ILE A 1 86 ? 17.933 0.639 -14.160 1.00 61.31 86 ILE A C 1
ATOM 654 O O . ILE A 1 86 ? 17.352 1.185 -13.227 1.00 61.31 86 ILE A O 1
ATOM 658 N N . PHE A 1 87 ? 18.336 -0.629 -14.097 1.00 58.47 87 PHE A N 1
ATOM 659 C CA . PHE A 1 87 ? 18.062 -1.549 -12.982 1.00 58.47 87 PHE A CA 1
ATOM 660 C C . PHE A 1 87 ? 18.337 -0.982 -11.573 1.00 58.47 87 PHE A C 1
ATOM 662 O O . PHE A 1 87 ? 17.439 -1.053 -10.734 1.00 58.47 87 PHE A O 1
ATOM 669 N N . PRO A 1 88 ? 19.499 -0.347 -11.297 1.00 64.25 88 PRO A N 1
ATOM 670 C CA . PRO A 1 88 ? 19.758 0.241 -9.979 1.00 64.25 88 PRO A CA 1
ATOM 671 C C . PRO A 1 88 ? 18.767 1.351 -9.603 1.00 64.25 88 PRO A C 1
ATOM 673 O O . PRO A 1 88 ? 18.450 1.541 -8.431 1.00 64.25 88 PRO A O 1
ATOM 676 N N . VAL A 1 89 ? 18.259 2.083 -10.600 1.00 67.94 89 VAL A N 1
ATOM 677 C CA . VAL A 1 89 ? 17.270 3.147 -10.392 1.00 67.94 89 VAL A CA 1
ATOM 678 C C . VAL A 1 89 ? 15.913 2.536 -10.059 1.00 67.94 89 VAL A C 1
ATOM 680 O O . VAL A 1 89 ? 15.237 3.028 -9.162 1.00 67.94 89 VAL A O 1
ATOM 683 N N . GLN A 1 90 ? 15.527 1.434 -10.704 1.00 70.38 90 GLN A N 1
ATOM 684 C CA . GLN A 1 90 ? 14.262 0.757 -10.422 1.00 70.38 90 GLN A CA 1
ATOM 685 C C . GLN A 1 90 ? 14.201 0.203 -8.987 1.00 70.38 90 GLN A C 1
ATOM 687 O O . GLN A 1 90 ? 13.220 0.441 -8.280 1.00 70.38 90 GLN A O 1
ATOM 692 N N . GLU A 1 91 ? 15.249 -0.491 -8.531 1.00 74.56 91 GLU A N 1
ATOM 693 C CA . GLU A 1 91 ? 15.326 -0.998 -7.151 1.00 74.56 91 GLU A CA 1
ATOM 694 C C . GLU A 1 91 ? 15.300 0.138 -6.126 1.00 74.56 91 GLU A C 1
ATOM 696 O O . GLU A 1 91 ? 14.580 0.062 -5.128 1.00 74.56 91 GLU A O 1
ATOM 701 N N . TYR A 1 92 ? 16.027 1.225 -6.398 1.00 77.62 92 TYR A N 1
ATOM 702 C CA . TYR A 1 92 ? 16.011 2.418 -5.559 1.00 77.62 92 TYR A CA 1
ATOM 703 C C . TYR A 1 92 ? 14.605 3.025 -5.443 1.00 77.62 92 TYR A C 1
ATOM 705 O O . TYR A 1 92 ? 14.165 3.346 -4.338 1.00 77.62 92 TYR A O 1
ATOM 713 N N . MET A 1 93 ? 13.870 3.137 -6.553 1.00 76.25 93 MET A N 1
ATOM 714 C CA . MET A 1 93 ? 12.503 3.670 -6.551 1.00 76.25 93 MET A CA 1
ATOM 715 C C . MET A 1 93 ? 11.539 2.771 -5.771 1.00 76.25 93 MET A C 1
ATOM 717 O O . MET A 1 93 ? 10.737 3.275 -4.985 1.00 76.25 93 MET A O 1
ATOM 721 N N . PHE A 1 94 ? 11.640 1.446 -5.920 1.00 79.56 94 PHE A N 1
ATOM 722 C CA . PHE A 1 94 ? 10.828 0.520 -5.127 1.00 79.56 94 PHE A CA 1
ATOM 723 C C . PHE A 1 94 ? 11.172 0.570 -3.640 1.00 79.56 94 PHE A C 1
ATOM 725 O O . PHE A 1 94 ? 10.263 0.531 -2.817 1.00 79.56 94 PHE A O 1
ATOM 732 N N . LYS A 1 95 ? 12.451 0.727 -3.281 1.00 83.06 95 LYS A N 1
ATOM 733 C CA . LYS A 1 95 ? 12.849 0.938 -1.886 1.00 83.06 95 LYS A CA 1
ATOM 734 C C . LYS A 1 95 ? 12.255 2.228 -1.319 1.00 83.06 95 LYS A C 1
ATOM 736 O O . LYS A 1 95 ? 11.729 2.217 -0.217 1.00 83.06 95 LYS A O 1
ATOM 741 N N . LYS A 1 96 ? 12.285 3.331 -2.072 1.00 82.50 96 LYS A N 1
ATOM 742 C CA . LYS A 1 96 ? 11.666 4.592 -1.635 1.00 82.50 96 LYS A CA 1
ATOM 743 C C . LYS A 1 96 ? 10.153 4.486 -1.481 1.00 82.50 96 LYS A C 1
ATOM 745 O O . LYS A 1 96 ? 9.601 5.073 -0.555 1.00 82.50 96 LYS A O 1
ATOM 750 N N . ALA A 1 97 ? 9.495 3.718 -2.345 1.00 80.69 97 ALA A N 1
ATOM 751 C CA . ALA A 1 97 ? 8.087 3.396 -2.167 1.00 80.69 97 ALA A CA 1
ATOM 752 C C . ALA A 1 97 ? 7.863 2.591 -0.876 1.00 80.69 97 ALA A C 1
ATOM 754 O O . ALA A 1 97 ? 6.982 2.945 -0.099 1.00 80.69 97 ALA A O 1
ATOM 755 N N . ASP A 1 98 ? 8.674 1.562 -0.610 1.00 85.50 98 ASP A N 1
ATOM 756 C CA . ASP A 1 98 ? 8.608 0.781 0.632 1.00 85.50 98 ASP A CA 1
ATOM 757 C C . ASP A 1 98 ? 8.784 1.666 1.876 1.00 85.50 98 ASP A C 1
ATOM 759 O O . ASP A 1 98 ? 7.947 1.604 2.774 1.00 85.50 98 ASP A O 1
ATOM 763 N N . ASP A 1 99 ? 9.800 2.537 1.896 1.00 87.75 99 ASP A N 1
ATOM 764 C CA . ASP A 1 99 ? 10.048 3.485 2.992 1.00 87.75 99 ASP A CA 1
ATOM 765 C C . ASP A 1 99 ? 8.810 4.380 3.238 1.00 87.75 99 ASP A C 1
ATOM 767 O O . ASP A 1 99 ? 8.425 4.650 4.379 1.00 87.75 99 ASP A O 1
ATOM 771 N N . LEU A 1 100 ? 8.134 4.816 2.166 1.00 86.50 100 LEU A N 1
ATOM 772 C CA . LEU A 1 100 ? 6.912 5.616 2.258 1.00 86.50 100 LEU A CA 1
ATOM 773 C C . LEU A 1 100 ? 5.745 4.804 2.843 1.00 86.50 100 LEU A C 1
ATOM 775 O O . LEU A 1 100 ? 5.047 5.281 3.738 1.00 86.50 100 LEU A O 1
ATOM 779 N N . TRP A 1 101 ? 5.541 3.571 2.378 1.00 87.38 101 TRP A N 1
ATOM 780 C CA . TRP A 1 101 ? 4.499 2.684 2.901 1.00 87.38 101 TRP A CA 1
ATOM 781 C C . TRP A 1 101 ? 4.713 2.350 4.381 1.00 87.38 101 TRP A C 1
ATOM 783 O O . TRP A 1 101 ? 3.761 2.381 5.163 1.00 87.38 101 TRP A O 1
ATOM 793 N N . GLU A 1 102 ? 5.951 2.051 4.768 1.00 89.75 102 GLU A N 1
ATOM 794 C CA . GLU A 1 102 ? 6.324 1.731 6.146 1.00 89.75 102 GLU A CA 1
ATOM 795 C C . GLU A 1 102 ? 6.181 2.960 7.055 1.00 89.75 102 GLU A C 1
ATOM 797 O O . GLU A 1 102 ? 5.592 2.859 8.133 1.00 89.75 102 GLU A O 1
ATOM 802 N N . SER A 1 103 ? 6.594 4.146 6.595 1.00 90.81 103 SER A N 1
ATOM 803 C CA . SER A 1 103 ? 6.412 5.387 7.364 1.00 90.81 103 SER A CA 1
ATOM 804 C C . SER A 1 103 ? 4.939 5.760 7.566 1.00 90.81 103 SER A C 1
ATOM 806 O O . SER A 1 103 ? 4.580 6.251 8.635 1.00 90.81 103 SER A O 1
ATOM 808 N N . PHE A 1 104 ? 4.055 5.473 6.601 1.00 89.62 104 PHE A N 1
ATOM 809 C CA . PHE A 1 104 ? 2.611 5.636 6.788 1.00 89.62 104 PHE A CA 1
ATOM 810 C C . PHE A 1 104 ? 2.070 4.722 7.896 1.00 89.62 104 PHE A C 1
ATOM 812 O O . PHE A 1 104 ? 1.321 5.183 8.759 1.00 89.62 104 PHE A O 1
ATOM 819 N N . GLN A 1 105 ? 2.447 3.437 7.894 1.00 90.81 105 GLN A N 1
ATOM 820 C CA . GLN A 1 105 ? 2.018 2.486 8.929 1.00 90.81 105 GLN A CA 1
ATOM 821 C C . GLN A 1 105 ? 2.509 2.917 10.313 1.00 90.81 105 GLN A C 1
ATOM 823 O O . GLN A 1 105 ? 1.752 2.875 11.284 1.00 90.81 105 GLN A O 1
ATOM 828 N N . GLU A 1 106 ? 3.750 3.392 10.385 1.00 92.19 106 GLU A N 1
ATOM 829 C CA . GLU A 1 106 ? 4.359 3.901 11.608 1.00 92.19 106 GLU A CA 1
ATOM 830 C C . GLU A 1 106 ? 3.677 5.180 12.116 1.00 92.19 106 GLU A C 1
ATOM 832 O O . GLU A 1 106 ? 3.342 5.296 13.298 1.00 92.19 106 GLU A O 1
ATOM 837 N N . GLY A 1 107 ? 3.398 6.125 11.217 1.00 92.19 107 GLY A N 1
ATOM 838 C CA . GLY A 1 107 ? 2.676 7.352 11.539 1.00 92.19 107 GLY A CA 1
ATOM 839 C C . GLY A 1 107 ? 1.256 7.073 12.028 1.00 92.19 107 GLY A C 1
ATOM 840 O O . GLY A 1 107 ? 0.818 7.652 13.022 1.00 92.19 107 GLY A O 1
ATOM 841 N N . LEU A 1 108 ? 0.554 6.132 11.391 1.00 90.81 108 LEU A N 1
ATOM 842 C CA . LEU A 1 108 ? -0.776 5.707 11.818 1.00 90.81 108 LEU A CA 1
ATOM 843 C C . LEU A 1 108 ? -0.741 5.025 13.190 1.00 90.81 108 LEU A C 1
ATOM 845 O O . LEU A 1 108 ? -1.576 5.337 14.041 1.00 90.81 108 LEU A O 1
ATOM 849 N N . ARG A 1 109 ? 0.233 4.135 13.430 1.00 90.44 109 ARG A N 1
ATOM 850 C CA . ARG A 1 109 ? 0.457 3.535 14.751 1.00 90.44 109 ARG A CA 1
ATOM 851 C C . ARG A 1 109 ? 0.638 4.631 15.793 1.00 90.44 109 ARG A C 1
ATOM 853 O O . ARG A 1 109 ? -0.128 4.680 16.750 1.00 90.44 109 ARG A O 1
ATOM 860 N N . SER A 1 110 ? 1.592 5.530 15.569 1.00 91.06 110 SER A N 1
ATOM 861 C CA . SER A 1 110 ? 1.906 6.633 16.480 1.00 91.06 110 SER A CA 1
ATOM 862 C C . SER A 1 110 ? 0.677 7.499 16.766 1.00 91.06 110 SER A C 1
ATOM 864 O O . SER A 1 110 ? 0.384 7.810 17.919 1.00 91.06 110 SER A O 1
ATOM 866 N N . TYR A 1 111 ? -0.098 7.837 15.732 1.00 91.50 111 TYR A N 1
ATOM 867 C CA . TYR A 1 111 ? -1.335 8.599 15.877 1.00 91.50 111 TYR A CA 1
ATOM 868 C C . TYR A 1 111 ? -2.343 7.893 16.794 1.00 91.50 111 TYR A C 1
ATOM 870 O O . TYR A 1 111 ? -2.839 8.496 17.743 1.00 91.50 111 TYR A O 1
ATOM 878 N N . ILE A 1 112 ? -2.631 6.613 16.560 1.00 89.12 112 ILE A N 1
ATOM 879 C CA . ILE A 1 112 ? -3.628 5.872 17.347 1.00 89.12 112 ILE A CA 1
ATOM 880 C C . ILE A 1 112 ? -3.135 5.637 18.790 1.00 89.12 112 ILE A C 1
ATOM 882 O O . ILE A 1 112 ? -3.921 5.769 19.736 1.00 89.12 112 ILE A O 1
ATOM 886 N N . GLN A 1 113 ? -1.844 5.329 18.971 1.00 88.06 113 GLN A N 1
ATOM 887 C CA . GLN A 1 113 ? -1.226 5.141 20.290 1.00 88.06 113 GLN A CA 1
ATOM 888 C C . GLN A 1 113 ? -1.362 6.400 21.149 1.00 88.06 113 GLN A C 1
ATOM 890 O O . GLN A 1 113 ? -1.788 6.308 22.299 1.00 88.06 113 GLN A O 1
ATOM 895 N N . ASN A 1 114 ? -1.075 7.567 20.566 1.00 88.12 114 ASN A N 1
ATOM 896 C CA . ASN A 1 114 ? -1.088 8.846 21.274 1.00 88.12 114 ASN A CA 1
ATOM 897 C C . ASN A 1 114 ? -2.497 9.373 21.581 1.00 88.12 114 ASN A C 1
ATOM 899 O O . ASN A 1 114 ? -2.638 10.218 22.460 1.00 88.12 114 ASN A O 1
ATOM 903 N N . ASN A 1 115 ? -3.532 8.908 20.871 1.00 85.62 115 ASN A N 1
ATOM 904 C CA . ASN A 1 115 ? -4.877 9.483 20.979 1.00 85.62 115 ASN A CA 1
ATOM 905 C C . ASN A 1 115 ? -5.905 8.602 21.695 1.00 85.62 115 ASN A C 1
ATOM 907 O O . ASN A 1 115 ? -6.899 9.137 22.185 1.00 85.62 115 ASN A O 1
ATOM 911 N N . SER A 1 116 ? -5.770 7.270 21.719 1.00 77.12 116 SER A N 1
ATOM 912 C CA . SER A 1 116 ? -6.880 6.437 22.226 1.00 77.12 116 SER A CA 1
ATOM 913 C C . SER A 1 116 ? -6.509 5.054 22.751 1.00 77.12 116 SER A C 1
ATOM 915 O O . SER A 1 116 ? -7.117 4.613 23.721 1.00 77.12 116 SER A O 1
ATOM 917 N N . TYR A 1 117 ? -5.561 4.346 22.127 1.00 72.94 117 TYR A N 1
ATOM 918 C CA . TYR A 1 117 ? -5.426 2.896 22.352 1.00 72.94 117 TYR A CA 1
ATOM 919 C C . TYR A 1 117 ? -4.083 2.441 22.950 1.00 72.94 117 TYR A C 1
ATOM 921 O O . TYR A 1 117 ? -3.875 1.237 23.101 1.00 72.94 117 TYR A O 1
ATOM 929 N N . GLY A 1 118 ? -3.183 3.352 23.347 1.00 65.88 118 GLY A N 1
ATOM 930 C CA . GLY A 1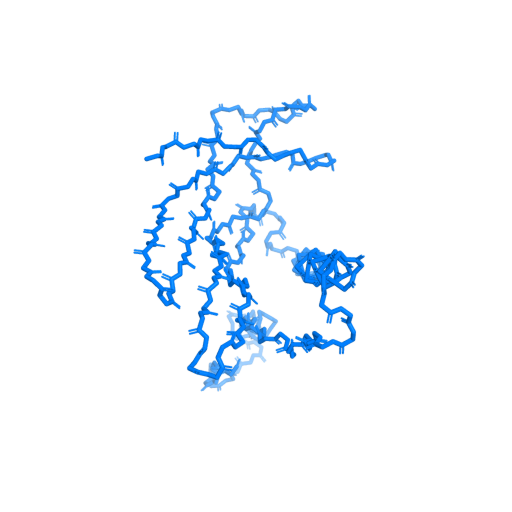 118 ? -1.920 3.001 24.021 1.00 65.88 118 GLY A CA 1
ATOM 931 C C . GLY A 1 118 ? -1.113 1.907 23.294 1.00 65.88 118 GLY A C 1
ATOM 932 O O . GLY A 1 118 ? -1.200 1.769 22.078 1.00 65.88 118 GLY A O 1
ATOM 933 N N . ASN A 1 119 ? -0.362 1.073 24.023 1.00 68.56 119 ASN A N 1
ATOM 934 C CA . ASN A 1 119 ? 0.525 0.030 23.464 1.00 68.56 119 ASN A CA 1
ATOM 935 C C . ASN A 1 119 ? -0.189 -1.205 22.859 1.00 68.56 119 ASN A C 1
ATOM 937 O O . ASN A 1 119 ? 0.425 -2.257 22.713 1.00 68.56 119 ASN A O 1
ATOM 941 N N . THR A 1 120 ? -1.475 -1.120 22.509 1.00 80.94 120 THR A N 1
ATOM 942 C CA . THR A 1 120 ? -2.258 -2.274 22.012 1.00 80.94 120 THR A CA 1
ATOM 943 C C . THR A 1 120 ? -2.129 -2.521 20.503 1.00 80.94 120 THR A C 1
ATOM 945 O O . THR A 1 120 ? -2.759 -3.429 19.964 1.00 80.94 120 THR A O 1
ATOM 948 N N . ILE A 1 121 ? -1.317 -1.722 19.807 1.00 86.19 121 ILE A N 1
ATOM 949 C CA . ILE A 1 121 ? -1.179 -1.766 18.348 1.00 86.19 121 ILE A CA 1
ATOM 950 C C . ILE A 1 121 ? 0.009 -2.627 17.941 1.00 86.19 121 ILE A C 1
ATOM 952 O O . ILE A 1 121 ? 1.130 -2.420 18.401 1.00 86.19 121 ILE A O 1
ATOM 956 N N . THR A 1 122 ? -0.226 -3.534 16.998 1.00 89.06 122 THR A N 1
ATOM 957 C CA . THR A 1 122 ? 0.812 -4.349 16.365 1.00 89.06 122 THR A CA 1
ATOM 958 C C . THR A 1 122 ? 0.888 -4.023 14.877 1.00 89.06 122 THR A C 1
ATOM 960 O O . THR A 1 122 ? -0.137 -3.967 14.199 1.00 89.06 122 THR A O 1
ATOM 963 N N . ILE A 1 123 ? 2.105 -3.813 14.368 1.00 89.69 123 ILE A N 1
ATOM 964 C CA . ILE A 1 123 ? 2.373 -3.749 12.927 1.00 89.69 123 ILE A CA 1
ATOM 965 C C . ILE A 1 123 ? 2.768 -5.154 12.478 1.00 89.69 123 ILE A C 1
ATOM 967 O O . ILE A 1 123 ? 3.715 -5.733 13.006 1.00 89.69 123 ILE A O 1
ATOM 971 N N . ASN A 1 124 ? 2.034 -5.699 11.510 1.00 89.69 124 ASN A N 1
ATOM 972 C CA . ASN A 1 124 ? 2.373 -6.979 10.897 1.00 89.69 124 ASN A CA 1
ATOM 973 C C . ASN A 1 124 ? 3.510 -6.797 9.886 1.00 89.69 124 ASN A C 1
ATOM 975 O O . ASN A 1 124 ? 3.596 -5.760 9.230 1.00 89.69 124 ASN A O 1
ATOM 979 N N . THR A 1 125 ? 4.342 -7.824 9.705 1.00 89.12 125 THR A N 1
ATOM 980 C CA . THR A 1 125 ? 5.384 -7.820 8.672 1.00 89.12 125 THR A CA 1
ATOM 981 C C . THR A 1 125 ? 4.761 -7.629 7.279 1.00 89.12 125 THR A C 1
ATOM 983 O O . THR A 1 125 ? 3.884 -8.413 6.902 1.00 89.12 125 THR A O 1
ATOM 986 N N . PRO A 1 126 ? 5.188 -6.618 6.495 1.00 87.81 126 PRO A N 1
ATOM 987 C CA . PRO A 1 126 ? 4.663 -6.402 5.151 1.00 87.81 126 PRO A CA 1
ATOM 988 C C . PRO A 1 126 ? 4.986 -7.571 4.213 1.00 87.81 126 PRO A C 1
ATOM 990 O O . PRO A 1 126 ? 6.133 -8.005 4.121 1.00 87.81 126 PRO A O 1
ATOM 993 N N . ALA A 1 127 ? 3.991 -8.040 3.458 1.00 89.50 127 ALA A N 1
ATOM 994 C CA . ALA A 1 127 ? 4.213 -8.976 2.359 1.00 89.50 127 ALA A CA 1
ATOM 995 C C . ALA A 1 127 ? 4.639 -8.206 1.100 1.00 89.50 127 ALA A C 1
ATOM 997 O O . ALA A 1 127 ? 3.882 -7.372 0.593 1.00 89.50 127 ALA A O 1
ATOM 998 N N . LYS A 1 128 ? 5.839 -8.488 0.585 1.00 87.12 128 LYS A N 1
ATOM 999 C CA . LYS A 1 128 ? 6.415 -7.813 -0.585 1.00 87.12 128 LYS A CA 1
ATOM 1000 C C . LYS A 1 128 ? 6.644 -8.822 -1.703 1.00 87.12 128 LYS A C 1
ATOM 1002 O O . LYS A 1 128 ? 7.439 -9.737 -1.552 1.00 87.12 128 LYS A O 1
ATOM 1007 N N . TRP A 1 129 ? 5.977 -8.603 -2.832 1.00 85.00 129 TRP A N 1
ATOM 1008 C CA . TRP A 1 129 ? 6.143 -9.397 -4.048 1.00 85.00 129 TRP A CA 1
ATOM 1009 C C . TRP A 1 129 ? 6.871 -8.541 -5.079 1.00 85.00 129 TRP A C 1
ATOM 1011 O O . TRP A 1 129 ? 6.428 -7.427 -5.393 1.00 85.00 129 TRP A O 1
ATOM 1021 N N . ARG A 1 130 ? 8.018 -9.015 -5.565 1.00 79.38 130 ARG A N 1
ATOM 1022 C CA . ARG A 1 130 ? 8.851 -8.299 -6.536 1.00 79.38 130 ARG A CA 1
ATOM 1023 C C . ARG A 1 130 ? 9.294 -9.283 -7.614 1.00 79.38 130 ARG A C 1
ATOM 1025 O O . ARG A 1 130 ? 9.847 -10.323 -7.269 1.00 79.38 130 ARG A O 1
ATOM 1032 N N . PRO A 1 131 ? 9.091 -8.974 -8.905 1.00 76.69 131 PRO A N 1
ATOM 1033 C CA . PRO A 1 131 ? 9.693 -9.768 -9.960 1.00 76.69 131 PRO A CA 1
ATOM 1034 C C . PRO A 1 131 ? 11.212 -9.784 -9.793 1.00 76.69 131 PRO A C 1
ATOM 1036 O O . PRO A 1 131 ? 11.824 -8.740 -9.546 1.00 76.69 131 PRO A O 1
ATOM 1039 N N . LYS A 1 132 ? 11.825 -10.953 -9.975 1.00 80.31 132 LYS A N 1
ATOM 1040 C CA . LYS A 1 132 ? 13.281 -11.111 -9.995 1.00 80.31 132 LYS A CA 1
ATOM 1041 C C . LYS A 1 132 ? 13.836 -10.592 -11.323 1.00 80.31 132 LYS A C 1
ATOM 1043 O O . LYS A 1 132 ? 14.259 -11.354 -12.187 1.00 80.31 132 LYS A O 1
ATOM 1048 N N . TRP A 1 133 ? 13.785 -9.274 -11.523 1.00 78.06 133 TRP A N 1
ATOM 1049 C CA . TRP A 1 133 ? 14.073 -8.656 -12.820 1.00 78.06 133 TRP A CA 1
ATOM 1050 C C . TRP A 1 133 ? 15.473 -8.978 -13.341 1.00 78.06 133 TRP A C 1
ATOM 1052 O O . TRP A 1 133 ? 15.653 -9.113 -14.550 1.00 78.06 133 TRP A O 1
ATOM 1062 N N . GLN A 1 134 ? 16.463 -9.112 -12.455 1.00 79.94 134 GLN A N 1
ATOM 1063 C CA . GLN A 1 134 ? 17.824 -9.462 -12.856 1.00 79.94 134 GLN A CA 1
ATOM 1064 C C . GLN A 1 134 ? 17.901 -10.884 -13.433 1.00 79.94 134 GLN A C 1
ATOM 1066 O O . GLN A 1 134 ? 18.572 -11.099 -14.442 1.00 79.94 134 GLN A O 1
ATOM 1071 N N . GLU A 1 135 ? 17.177 -11.835 -12.839 1.00 85.75 135 GLU A N 1
ATOM 1072 C CA . GLU A 1 135 ? 17.046 -13.197 -13.365 1.00 85.75 135 GLU A CA 1
ATOM 1073 C C . GLU A 1 135 ? 16.288 -13.182 -14.695 1.00 85.75 135 GLU A C 1
ATOM 1075 O O . GLU A 1 135 ? 16.784 -13.720 -15.682 1.00 85.75 135 GLU A O 1
ATOM 1080 N N . ALA A 1 136 ? 15.160 -12.465 -14.765 1.00 83.81 136 ALA A N 1
ATOM 1081 C CA . ALA A 1 136 ? 14.387 -12.302 -15.997 1.00 83.81 136 ALA A CA 1
ATOM 1082 C C . ALA A 1 136 ? 15.237 -11.731 -17.141 1.00 83.81 136 ALA A C 1
ATOM 1084 O O . ALA A 1 136 ? 15.240 -12.275 -18.243 1.00 83.81 136 ALA A O 1
ATOM 1085 N N . LYS A 1 137 ? 16.023 -10.679 -16.882 1.00 82.69 137 LYS A N 1
ATOM 1086 C CA . LYS A 1 137 ? 16.950 -10.108 -17.865 1.00 82.69 137 LYS A CA 1
ATOM 1087 C C . LYS A 1 137 ? 17.983 -11.130 -18.319 1.00 82.69 137 LYS A C 1
ATOM 1089 O O . LYS A 1 137 ? 18.201 -11.262 -19.517 1.00 82.69 137 LYS A O 1
ATOM 1094 N N . ASN A 1 138 ? 18.620 -11.825 -17.378 1.00 85.81 138 ASN A N 1
ATOM 1095 C CA . ASN A 1 138 ? 19.655 -12.808 -17.680 1.00 85.81 138 ASN A CA 1
ATOM 1096 C C . ASN A 1 138 ? 19.112 -13.968 -18.524 1.00 85.81 138 ASN A C 1
ATOM 1098 O O . ASN A 1 138 ? 19.814 -14.437 -19.413 1.00 85.81 138 ASN A O 1
ATOM 1102 N N . VAL A 1 139 ? 17.860 -14.376 -18.313 1.00 88.94 139 VAL A N 1
ATOM 1103 C CA . VAL A 1 139 ? 17.175 -15.342 -19.181 1.00 88.94 139 VAL A CA 1
ATOM 1104 C C . VAL A 1 139 ? 16.926 -14.765 -20.574 1.00 88.94 139 VAL A C 1
ATOM 1106 O O . VAL A 1 139 ?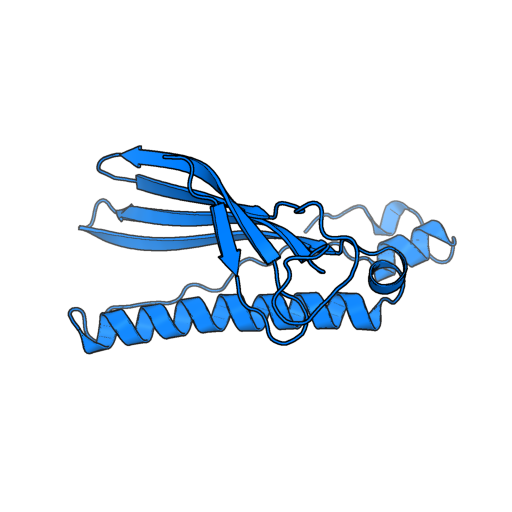 17.270 -15.397 -21.568 1.00 88.94 139 VAL A O 1
ATOM 1109 N N . LEU A 1 140 ? 16.399 -13.539 -20.669 1.00 86.62 140 LEU A N 1
ATOM 1110 C CA . LEU A 1 140 ? 16.101 -12.888 -21.953 1.00 86.62 140 LEU A CA 1
ATOM 1111 C C . LEU A 1 140 ? 17.342 -12.667 -22.834 1.00 86.62 140 LEU A C 1
ATOM 1113 O O . LEU A 1 140 ? 17.223 -12.654 -24.057 1.00 86.62 140 LEU A O 1
ATOM 1117 N N . ILE A 1 141 ? 18.524 -12.501 -22.232 1.00 91.00 141 ILE A N 1
ATOM 1118 C CA . ILE A 1 141 ? 19.801 -12.354 -22.953 1.00 91.00 141 ILE A CA 1
ATOM 1119 C C . ILE A 1 141 ? 20.587 -13.671 -23.079 1.00 91.00 141 ILE A C 1
ATOM 1121 O O . ILE A 1 141 ? 21.751 -13.639 -23.465 1.00 91.00 141 ILE A O 1
ATOM 1125 N N . ASN A 1 142 ? 19.964 -14.817 -22.777 1.00 87.69 142 ASN A N 1
ATOM 1126 C CA . ASN A 1 142 ? 20.549 -16.166 -22.840 1.00 87.69 142 ASN A CA 1
ATOM 1127 C C . ASN A 1 142 ? 21.754 -16.414 -21.911 1.00 87.69 142 ASN A C 1
ATOM 1129 O O . ASN A 1 142 ? 22.542 -17.328 -22.145 1.00 87.69 142 ASN A O 1
ATOM 1133 N N . ASN A 1 143 ? 21.888 -15.638 -20.835 1.00 92.31 143 ASN A N 1
ATOM 1134 C CA . ASN A 1 143 ? 22.875 -15.887 -19.779 1.00 92.31 143 ASN A CA 1
ATOM 1135 C C . ASN A 1 143 ? 22.396 -16.929 -18.754 1.00 92.31 143 ASN A C 1
ATOM 1137 O O . ASN A 1 143 ? 23.216 -17.496 -18.037 1.00 92.31 143 ASN A O 1
ATOM 1141 N N . LEU A 1 144 ? 21.083 -17.163 -18.655 1.00 91.31 144 LEU A N 1
ATOM 1142 C CA . LEU A 1 144 ? 20.467 -18.169 -17.785 1.00 91.31 144 LEU A CA 1
ATOM 1143 C C . LEU A 1 144 ? 19.394 -18.962 -18.551 1.00 91.31 144 LEU A C 1
ATOM 1145 O O . LEU A 1 144 ? 18.789 -18.418 -19.478 1.00 91.31 144 LEU A O 1
ATOM 1149 N N . PRO A 1 145 ? 19.142 -20.234 -18.191 1.00 91.06 145 PRO A N 1
ATOM 1150 C CA . PRO A 1 145 ? 18.093 -21.028 -18.821 1.00 91.06 145 PRO A CA 1
ATOM 1151 C C . PRO A 1 145 ? 16.690 -20.517 -18.436 1.00 91.06 145 PRO A C 1
ATOM 1153 O O . PRO A 1 145 ? 16.501 -20.058 -17.309 1.00 91.06 145 PRO A O 1
ATOM 1156 N N . PRO A 1 146 ? 15.670 -20.657 -19.309 1.00 85.56 146 PRO A N 1
ATOM 1157 C CA . PRO A 1 146 ? 14.294 -20.255 -18.996 1.00 85.56 146 PRO A CA 1
ATOM 1158 C C . PRO A 1 146 ? 13.722 -20.858 -17.708 1.00 85.56 146 PRO A C 1
ATOM 1160 O O . PRO A 1 146 ? 12.951 -20.193 -17.023 1.00 85.56 146 PRO A O 1
ATOM 1163 N N . SER A 1 147 ? 14.166 -22.063 -17.335 1.00 88.44 147 SER A N 1
ATOM 1164 C CA . SER A 1 147 ? 13.769 -22.746 -16.098 1.00 88.44 147 SER A CA 1
ATOM 1165 C C . SER A 1 147 ? 14.165 -22.002 -14.817 1.00 88.44 147 SER A C 1
ATOM 1167 O O . SER A 1 147 ? 13.694 -22.332 -13.736 1.00 88.44 147 SER A O 1
ATOM 1169 N N . THR A 1 148 ? 15.032 -20.986 -14.894 1.00 86.00 148 THR A N 1
ATOM 1170 C CA . THR A 1 148 ? 15.333 -20.123 -13.742 1.00 86.00 148 THR A CA 1
A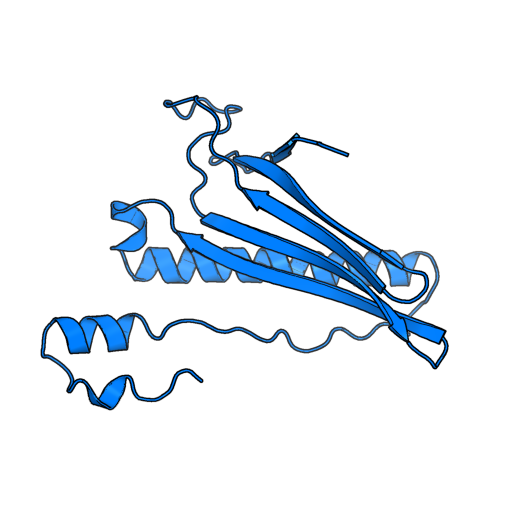TOM 1171 C C . THR A 1 148 ? 14.122 -19.288 -13.302 1.00 86.00 148 THR A C 1
ATOM 1173 O O . THR A 1 148 ? 14.080 -18.839 -12.161 1.00 86.00 148 THR A O 1
ATOM 1176 N N . LEU A 1 149 ? 13.119 -19.096 -14.165 1.00 81.19 149 LEU A N 1
ATOM 1177 C CA . LEU A 1 149 ? 11.932 -18.291 -13.855 1.00 81.19 149 LEU A CA 1
ATOM 1178 C C . LEU A 1 149 ? 10.771 -19.091 -13.246 1.00 81.19 149 LEU A C 1
ATOM 1180 O O . LEU A 1 149 ? 9.721 -18.503 -12.995 1.00 81.19 149 LEU A O 1
ATOM 1184 N N . ASP A 1 150 ? 10.944 -20.389 -12.981 1.00 68.44 150 ASP A N 1
ATOM 1185 C CA . ASP A 1 150 ? 9.846 -21.307 -12.634 1.00 68.44 150 ASP A CA 1
ATOM 1186 C C . ASP A 1 150 ? 9.250 -21.131 -11.219 1.00 68.44 150 ASP A C 1
ATOM 1188 O O . ASP A 1 150 ? 8.410 -21.921 -10.798 1.00 68.44 150 ASP A O 1
ATOM 1192 N N . GLU A 1 151 ? 9.579 -20.058 -10.493 1.00 55.88 151 GLU A N 1
ATOM 1193 C CA . GLU A 1 151 ? 8.977 -19.768 -9.187 1.00 55.88 151 GLU A CA 1
ATOM 1194 C C . GLU A 1 151 ? 8.658 -18.274 -9.020 1.00 55.88 151 GLU A C 1
ATOM 1196 O O . GLU A 1 151 ? 9.518 -17.453 -8.689 1.00 55.88 151 GLU A O 1
ATOM 1201 N N . CYS A 1 152 ? 7.383 -17.914 -9.199 1.00 47.81 152 CYS A N 1
ATOM 1202 C CA . CYS A 1 152 ? 6.822 -16.679 -8.648 1.00 47.81 152 CYS A CA 1
ATOM 1203 C C . CYS A 1 152 ? 6.552 -16.869 -7.144 1.00 47.81 152 CYS A C 1
ATOM 1205 O O . CYS A 1 152 ? 5.401 -17.045 -6.744 1.00 47.81 152 CYS A O 1
ATOM 1207 N N . ASN A 1 153 ? 7.615 -16.864 -6.337 1.00 44.62 153 ASN A N 1
ATOM 1208 C CA . ASN A 1 153 ? 7.536 -16.712 -4.878 1.00 44.62 153 ASN A CA 1
ATOM 1209 C C . ASN A 1 153 ? 7.593 -15.242 -4.455 1.00 44.62 153 ASN A C 1
ATOM 1211 O O . ASN A 1 153 ? 8.142 -14.408 -5.214 1.00 44.62 153 ASN A O 1
#

Sequence (153 aa):
MNAVIHINIPGDDGSVIVSGHQFSPNASHWIFTTIQVPFIVATTGADGPHPVSGHRKFGLIRNSNGSYTIYTRGVDRVQDGLRAHIFPVQEYMFKKADDLWESFQEGLRSYIQNNSYGNTITINTPAKWRPKWQEAKNVLINNLPPSTLDECN

Radius of gyra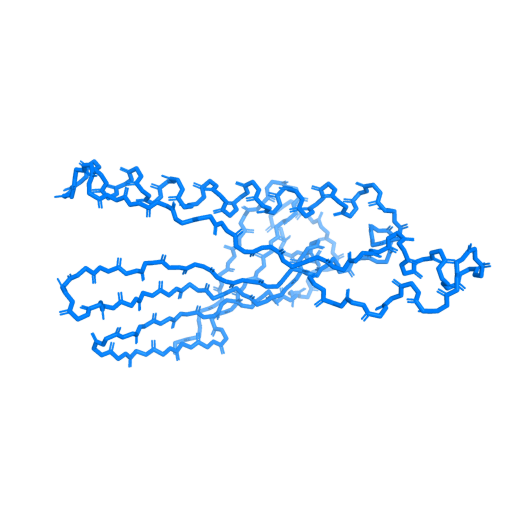tion: 18.9 Å; chains: 1; bounding box: 43×46×47 Å

Foldseek 3Di:
DWDWDWDQDVQATFIWTQPDWDDDPFKIKTKIWTDADPDDDPDRVDHHPGQKTWIKMWMWGQDPVRDIDTDIDIDIDGDDPVQVPPVVSVVVVVVVVVVVRVVVVVVVVVVCCVPPDNPPDDDDDDDDFDQPVVQVVCCVVVVDPPCSRVDRD

Secondary structure (DSSP, 8-state):
---EEEE--TT--EEEEEEEEE--SSEEEEEEEEE--S--S--TTS--S-SEEEEEEEEEEE-TTS-EEEEEEEEEEE--HHHHH-HHHHHHHHHHHHHHHHHHHHHHHHHHIIIIIGGG--PPPPP-----HHHHHHHHTTSS-GGGG----